Protein AF-A0A9P3ZMA7-F1 (afdb_monomer_lite)

Radius of gyration: 14.2 Å; chains: 1; bounding box: 25×23×33 Å

Foldseek 3Di:
DDDDPVVVVVVVVVVVVVVVVVVVCCVVVNDPDPVCVCVVDVPPD

Structure (mmCIF, N/CA/C/O backbone):
data_AF-A0A9P3ZMA7-F1
#
_entry.id   AF-A0A9P3ZMA7-F1
#
loop_
_atom_site.group_PDB
_atom_site.id
_atom_site.type_symbol
_atom_site.label_atom_id
_atom_site.label_alt_id
_atom_site.label_comp_id
_atom_site.label_asym_id
_atom_site.label_entity_id
_atom_site.label_seq_id
_atom_site.pdbx_PDB_ins_code
_atom_site.Cartn_x
_atom_site.Cartn_y
_atom_site.Cartn_z
_atom_site.occupancy
_atom_site.B_iso_or_equiv
_atom_site.auth_seq_id
_atom_site.auth_comp_id
_atom_site.auth_asym_id
_atom_site.auth_atom_id
_atom_site.pdbx_PDB_model_num
ATOM 1 N N . VAL A 1 1 ? -5.836 -9.348 20.550 1.00 59.03 1 VAL A N 1
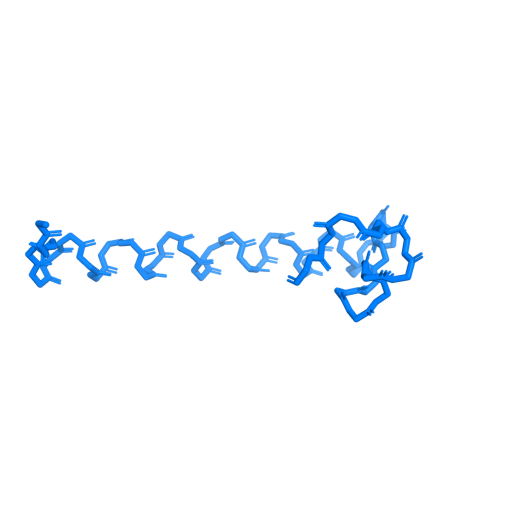ATOM 2 C CA . VAL A 1 1 ? -6.422 -8.053 20.966 1.00 59.03 1 VAL A CA 1
ATOM 3 C C . VAL A 1 1 ? -6.960 -7.396 19.707 1.00 59.03 1 VAL A C 1
ATOM 5 O O . VAL A 1 1 ? -6.194 -7.277 18.761 1.00 59.03 1 VAL A O 1
ATOM 8 N N . GLN A 1 2 ? -8.258 -7.105 19.629 1.00 73.69 2 GLN A N 1
ATOM 9 C CA . GLN A 1 2 ? -8.842 -6.350 18.512 1.00 73.69 2 GLN A CA 1
ATOM 10 C C . GLN A 1 2 ? -8.841 -4.868 18.895 1.00 73.69 2 GLN A C 1
ATOM 12 O O . GLN A 1 2 ? -9.237 -4.543 20.012 1.00 73.69 2 GLN A O 1
ATOM 17 N N . GLY A 1 3 ? -8.357 -4.002 18.001 1.00 79.69 3 GLY A N 1
ATOM 18 C CA . GLY A 1 3 ? -8.398 -2.553 18.199 1.00 79.69 3 GLY A CA 1
ATOM 19 C C . GLY A 1 3 ? -9.837 -2.045 18.260 1.00 79.69 3 GLY A C 1
ATOM 20 O O . GLY A 1 3 ? -10.749 -2.654 17.687 1.00 79.69 3 GLY A O 1
ATOM 21 N N . THR A 1 4 ? -10.0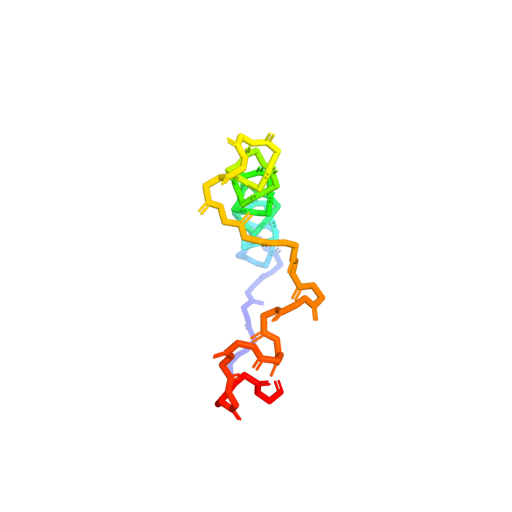42 -0.933 18.954 1.00 90.31 4 THR A N 1
ATOM 22 C CA . THR A 1 4 ? -11.337 -0.251 19.016 1.00 90.31 4 THR A CA 1
ATOM 23 C C . THR A 1 4 ? -11.757 0.258 17.630 1.00 90.31 4 THR A C 1
ATOM 25 O O . THR A 1 4 ? -10.944 0.391 16.713 1.00 90.31 4 THR A O 1
ATOM 28 N N . ALA A 1 5 ? -13.047 0.553 17.445 1.00 90.12 5 ALA A N 1
ATOM 29 C CA . ALA A 1 5 ? -13.561 1.038 16.160 1.00 90.12 5 ALA A CA 1
ATOM 30 C C . ALA A 1 5 ? -12.866 2.333 15.690 1.00 90.12 5 ALA A C 1
ATOM 32 O O . ALA A 1 5 ? -12.642 2.520 14.495 1.00 90.12 5 ALA A O 1
ATOM 33 N N . GLU A 1 6 ? -12.492 3.203 16.627 1.00 91.12 6 GLU A N 1
ATOM 34 C CA . GLU A 1 6 ? -11.832 4.478 16.346 1.00 91.12 6 GLU A CA 1
ATOM 35 C C . GLU A 1 6 ? -10.350 4.308 15.987 1.00 91.12 6 GLU A C 1
ATOM 37 O O . GLU A 1 6 ? -9.866 4.921 15.030 1.00 91.12 6 GLU A O 1
ATOM 42 N N . GLU A 1 7 ? -9.647 3.395 16.662 1.00 90.88 7 GLU A N 1
ATOM 43 C CA . GLU A 1 7 ? -8.283 3.002 16.288 1.00 90.88 7 GLU A CA 1
ATOM 44 C C . GLU A 1 7 ? -8.250 2.366 14.896 1.00 90.88 7 GLU A C 1
ATOM 46 O O . GLU A 1 7 ? -7.416 2.741 14.075 1.00 90.88 7 GLU A O 1
ATOM 51 N N . ASN A 1 8 ? -9.194 1.473 14.579 1.00 90.31 8 ASN A N 1
ATOM 52 C CA . ASN A 1 8 ? -9.274 0.851 13.254 1.00 90.31 8 ASN A CA 1
ATOM 53 C C . ASN A 1 8 ? -9.579 1.879 12.153 1.00 90.31 8 ASN A C 1
ATOM 55 O O . ASN A 1 8 ? -9.023 1.791 11.059 1.00 90.31 8 ASN A O 1
ATOM 59 N N . LYS A 1 9 ? -10.424 2.880 12.436 1.00 91.81 9 LYS A N 1
ATOM 60 C CA . LYS A 1 9 ? -10.706 3.978 11.498 1.00 91.81 9 LYS A CA 1
ATOM 61 C C . LYS A 1 9 ? -9.463 4.834 11.247 1.00 91.81 9 LYS A C 1
ATOM 63 O O . LYS A 1 9 ? -9.174 5.179 10.104 1.00 91.81 9 LYS A O 1
ATOM 68 N N . THR A 1 10 ? -8.717 5.146 12.303 1.00 91.69 10 THR A N 1
ATOM 69 C CA . THR A 1 10 ? -7.466 5.911 12.207 1.00 91.69 10 THR A CA 1
ATOM 70 C C . THR A 1 10 ? -6.392 5.121 11.459 1.00 91.69 10 THR A C 1
ATOM 72 O O . THR A 1 10 ? -5.695 5.672 10.607 1.00 91.69 10 THR A O 1
ATOM 75 N N . LEU A 1 11 ? -6.305 3.813 11.711 1.00 92.50 11 LEU A N 1
ATOM 76 C CA . LEU A 1 11 ? -5.407 2.901 11.008 1.00 92.50 11 LEU A CA 1
ATOM 77 C C . LEU A 1 11 ? -5.735 2.827 9.511 1.00 92.50 11 LEU A C 1
ATOM 79 O O . LEU A 1 11 ? -4.827 2.919 8.689 1.00 92.50 11 LEU A O 1
ATOM 83 N N . ALA A 1 12 ? -7.017 2.721 9.152 1.00 91.44 12 ALA A N 1
ATOM 84 C CA . ALA A 1 12 ? -7.454 2.731 7.758 1.00 91.44 12 ALA A CA 1
ATOM 85 C C . ALA A 1 12 ? -7.095 4.054 7.060 1.00 91.44 12 ALA A C 1
ATOM 87 O O . ALA A 1 12 ? -6.511 4.037 5.979 1.00 91.44 12 ALA A O 1
ATOM 88 N N . ALA A 1 13 ? -7.349 5.196 7.709 1.00 93.44 13 ALA A N 1
ATOM 89 C CA . ALA A 1 13 ? -6.986 6.507 7.167 1.00 93.44 13 ALA A CA 1
ATOM 90 C C . ALA A 1 13 ? -5.464 6.662 6.977 1.00 93.44 13 ALA A C 1
ATOM 92 O O . ALA A 1 13 ? -5.008 7.186 5.959 1.00 93.44 13 ALA A O 1
ATOM 93 N N . SER A 1 14 ? -4.666 6.172 7.932 1.00 94.62 14 SER A N 1
ATOM 94 C CA . SER A 1 14 ? -3.204 6.151 7.815 1.00 94.62 14 SER A CA 1
ATOM 95 C C . SER A 1 14 ? -2.744 5.267 6.653 1.00 94.62 14 SER A C 1
ATOM 97 O O . SER A 1 14 ? -1.891 5.679 5.866 1.00 94.62 14 SER A O 1
ATOM 99 N N . TYR A 1 15 ? -3.346 4.089 6.490 1.00 94.31 15 TYR A N 1
ATOM 100 C CA . TYR A 1 15 ? -3.036 3.179 5.392 1.00 94.31 15 TYR A CA 1
ATOM 101 C C . TYR A 1 15 ? -3.362 3.781 4.018 1.00 94.31 15 TYR A C 1
ATOM 103 O O . TYR A 1 15 ? -2.547 3.688 3.098 1.00 94.31 15 TYR A O 1
ATOM 111 N N . GLU A 1 16 ? -4.510 4.449 3.876 1.00 94.25 16 GLU A N 1
ATOM 112 C CA . GLU A 1 16 ? -4.883 5.140 2.635 1.00 94.25 16 GLU A CA 1
ATOM 113 C C . GLU A 1 16 ? -3.886 6.242 2.267 1.00 94.25 16 GLU A C 1
ATOM 115 O O . GLU A 1 16 ? -3.510 6.377 1.100 1.00 94.25 16 GLU A O 1
ATOM 120 N N . HIS A 1 17 ? -3.424 7.014 3.254 1.00 94.31 17 HIS A N 1
ATOM 121 C CA . HIS A 1 17 ? -2.401 8.032 3.032 1.00 94.31 17 HIS A CA 1
ATOM 122 C C . HIS A 1 17 ? -1.090 7.415 2.517 1.00 94.31 17 HIS A C 1
ATOM 124 O O . HIS A 1 17 ? -0.518 7.905 1.543 1.00 94.31 17 HIS A O 1
ATOM 130 N N . LEU A 1 18 ? -0.647 6.305 3.117 1.00 94.56 18 LEU A N 1
ATOM 131 C CA . LEU A 1 18 ? 0.553 5.588 2.675 1.00 94.56 18 LEU A CA 1
ATOM 132 C C . LEU A 1 18 ? 0.403 5.009 1.262 1.00 94.56 18 LEU A C 1
ATOM 134 O O . LEU A 1 18 ? 1.356 5.054 0.485 1.00 94.56 18 LEU A O 1
ATOM 138 N N . CYS A 1 19 ? -0.781 4.501 0.908 1.00 93.31 19 CY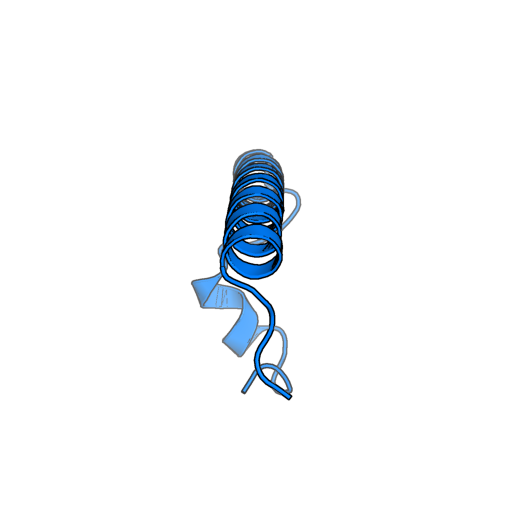S A N 1
ATOM 139 C CA . CYS A 1 19 ? -1.047 4.005 -0.443 1.00 93.31 19 CYS A CA 1
ATOM 140 C C . CYS A 1 19 ? -0.928 5.118 -1.485 1.00 93.31 19 CYS A C 1
ATOM 142 O O . CYS A 1 19 ? -0.259 4.921 -2.495 1.00 93.31 19 CYS A O 1
ATOM 144 N N . LYS A 1 20 ? -1.486 6.303 -1.210 1.00 93.44 20 LYS A N 1
ATOM 145 C CA . LYS A 1 20 ? -1.347 7.463 -2.105 1.00 93.44 20 LYS A CA 1
ATOM 146 C C . LYS A 1 20 ? 0.112 7.858 -2.300 1.00 93.44 20 LYS A C 1
ATOM 148 O O . LYS A 1 20 ? 0.540 8.027 -3.434 1.00 93.44 20 LYS A O 1
ATOM 153 N N . LEU A 1 21 ? 0.885 7.933 -1.216 1.00 93.69 21 LEU A N 1
ATOM 154 C CA . LEU A 1 21 ? 2.304 8.283 -1.295 1.00 93.69 21 LEU A CA 1
ATOM 155 C C . LEU A 1 21 ? 3.102 7.246 -2.096 1.00 93.69 21 LEU A C 1
ATOM 157 O O . LEU A 1 21 ? 3.941 7.609 -2.917 1.00 93.69 21 LEU A O 1
ATOM 161 N N . ARG A 1 22 ? 2.817 5.952 -1.913 1.00 93.88 22 ARG A N 1
ATOM 162 C CA . ARG A 1 22 ? 3.400 4.891 -2.745 1.00 93.88 22 ARG A CA 1
ATOM 163 C C . ARG A 1 22 ? 3.065 5.106 -4.222 1.00 93.88 22 ARG A C 1
ATOM 165 O O . ARG A 1 22 ? 3.965 5.038 -5.054 1.00 93.88 22 ARG A O 1
ATOM 172 N N . ASP A 1 23 ? 1.801 5.357 -4.543 1.00 92.56 23 ASP A N 1
ATOM 173 C CA . ASP A 1 23 ? 1.340 5.493 -5.926 1.00 92.56 23 ASP A CA 1
ATOM 174 C C . ASP A 1 23 ? 1.927 6.746 -6.602 1.00 92.56 23 ASP A C 1
ATOM 176 O O . ASP A 1 23 ? 2.313 6.689 -7.768 1.00 92.56 23 ASP A O 1
ATOM 180 N N . GLU A 1 24 ? 2.093 7.848 -5.864 1.00 94.44 24 GLU A N 1
ATOM 181 C CA . GLU A 1 24 ? 2.799 9.047 -6.339 1.00 94.44 24 GLU A CA 1
ATOM 182 C C . GLU A 1 24 ? 4.262 8.743 -6.685 1.00 94.44 24 GLU A C 1
ATOM 184 O O . GLU A 1 24 ? 4.734 9.101 -7.764 1.00 94.44 24 GLU A O 1
ATOM 189 N N . VAL A 1 25 ? 4.977 8.026 -5.813 1.00 93.75 25 VAL A N 1
ATOM 190 C CA . VAL A 1 25 ? 6.383 7.656 -6.040 1.00 93.75 25 VAL A CA 1
ATOM 191 C C . VAL A 1 25 ? 6.529 6.669 -7.209 1.00 93.75 25 VAL A C 1
ATOM 193 O O . VAL A 1 25 ? 7.501 6.754 -7.968 1.00 93.75 25 VAL A O 1
ATOM 196 N N . ILE A 1 26 ? 5.552 5.775 -7.401 1.00 92.75 26 ILE A N 1
ATOM 197 C CA . ILE A 1 26 ? 5.466 4.911 -8.590 1.00 92.75 26 ILE A CA 1
ATOM 198 C C . ILE A 1 26 ? 5.230 5.757 -9.845 1.00 92.75 26 ILE A C 1
ATOM 200 O O . ILE A 1 26 ? 5.918 5.576 -10.848 1.00 92.75 26 ILE A O 1
ATOM 204 N N . SER A 1 27 ? 4.317 6.731 -9.790 1.00 92.56 27 SER A N 1
ATOM 205 C CA . SER A 1 27 ? 4.037 7.631 -10.915 1.00 92.56 27 SER A CA 1
ATOM 206 C C . SER A 1 27 ? 5.234 8.507 -11.290 1.00 92.56 27 SER A C 1
ATOM 208 O O . SER A 1 27 ? 5.366 8.887 -12.452 1.00 92.56 27 SER A O 1
ATOM 210 N N . MET A 1 28 ? 6.106 8.832 -10.333 1.00 93.12 28 MET A N 1
ATOM 211 C CA . MET A 1 28 ? 7.368 9.537 -10.584 1.00 93.12 28 MET A CA 1
ATOM 212 C C . MET A 1 28 ? 8.457 8.625 -11.177 1.00 93.12 28 MET A C 1
ATOM 214 O O . MET A 1 28 ? 9.534 9.110 -11.518 1.00 93.12 28 MET A O 1
ATOM 218 N N . GLY A 1 29 ? 8.200 7.318 -11.305 1.00 89.06 29 GLY A N 1
ATOM 219 C CA . GLY A 1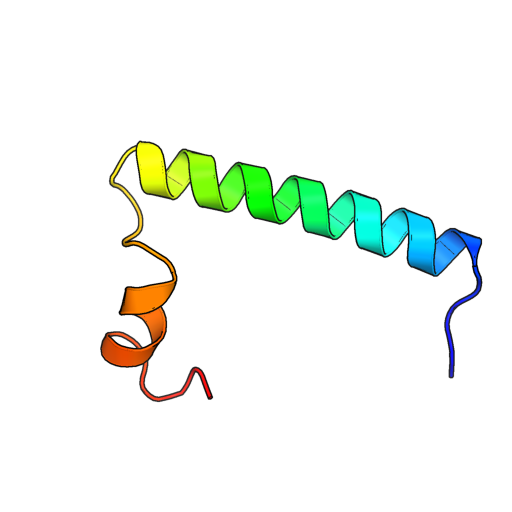 29 ? 9.129 6.342 -11.878 1.00 89.06 29 GLY A CA 1
ATOM 220 C C . GLY A 1 29 ? 10.294 5.967 -10.961 1.00 89.06 29 GLY A C 1
ATOM 221 O O . GLY A 1 29 ? 11.269 5.381 -11.426 1.00 89.06 29 GLY A O 1
ATOM 222 N N . ILE A 1 30 ? 10.219 6.307 -9.670 1.00 91.31 30 ILE A N 1
ATOM 223 C CA . ILE A 1 30 ? 11.272 5.989 -8.691 1.00 91.31 30 ILE A CA 1
ATOM 224 C C . ILE A 1 30 ? 11.152 4.529 -8.238 1.00 91.31 30 ILE A C 1
ATOM 226 O O . ILE A 1 30 ? 12.160 3.852 -8.043 1.00 91.31 30 ILE A O 1
ATOM 230 N N . ILE A 1 31 ? 9.917 4.046 -8.063 1.00 90.25 31 ILE A N 1
ATOM 231 C CA . ILE A 1 31 ? 9.610 2.681 -7.622 1.00 90.25 31 ILE A CA 1
ATOM 232 C C . ILE A 1 31 ? 8.768 1.986 -8.706 1.00 90.25 31 ILE A C 1
ATOM 234 O O . ILE A 1 31 ? 7.879 2.619 -9.274 1.00 90.25 31 ILE A O 1
ATOM 238 N N . PRO A 1 32 ? 9.015 0.700 -9.009 1.00 89.06 32 PRO A N 1
ATOM 239 C CA . PRO A 1 32 ? 8.216 -0.053 -9.974 1.00 89.06 32 PRO A CA 1
ATOM 240 C C . PRO A 1 32 ? 6.78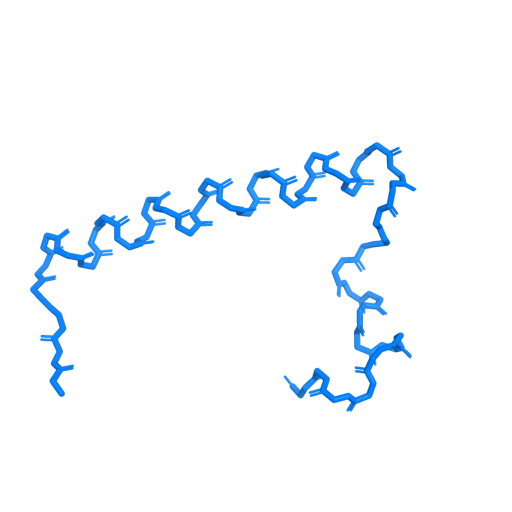2 -0.320 -9.474 1.00 89.06 32 PRO A C 1
ATOM 242 O O . PRO A 1 32 ? 6.522 -0.233 -8.269 1.00 89.06 32 PRO A O 1
ATOM 245 N N . PRO A 1 33 ? 5.840 -0.680 -10.365 1.00 90.31 33 PRO A N 1
ATOM 246 C CA . PRO A 1 33 ? 4.479 -1.064 -9.993 1.00 90.31 33 PRO A CA 1
ATOM 247 C C . PRO A 1 33 ? 4.445 -2.181 -8.943 1.00 90.31 33 PRO A C 1
ATOM 249 O O . PRO A 1 33 ? 5.266 -3.095 -8.972 1.00 90.31 33 PRO A O 1
ATOM 252 N N . VAL A 1 34 ? 3.459 -2.144 -8.040 1.00 87.62 34 VAL A N 1
ATOM 253 C CA . VAL A 1 34 ? 3.339 -3.102 -6.918 1.00 87.62 34 VAL A CA 1
ATOM 254 C C . VAL A 1 34 ? 3.287 -4.560 -7.385 1.00 87.62 34 VAL A C 1
ATOM 256 O O . VAL A 1 34 ? 3.842 -5.438 -6.728 1.00 87.62 34 VAL A O 1
ATOM 259 N N . GLU A 1 35 ? 2.683 -4.818 -8.544 1.00 87.38 35 GLU A N 1
ATOM 260 C CA . GLU A 1 35 ? 2.604 -6.155 -9.149 1.00 87.38 35 GLU A CA 1
ATOM 261 C C . GLU A 1 35 ? 3.988 -6.763 -9.436 1.00 87.38 35 GLU A C 1
ATOM 263 O O . GLU A 1 35 ? 4.183 -7.974 -9.337 1.00 87.38 35 GLU A O 1
ATOM 268 N N . GLU A 1 36 ? 4.981 -5.921 -9.724 1.00 88.25 36 GLU A N 1
ATOM 269 C CA . GLU A 1 36 ? 6.357 -6.342 -10.004 1.00 88.25 36 GLU A CA 1
ATOM 270 C C . GLU A 1 36 ? 7.172 -6.551 -8.723 1.00 88.25 36 GLU A C 1
ATOM 272 O O . GLU A 1 36 ? 8.268 -7.106 -8.746 1.00 88.25 36 GLU A O 1
ATOM 277 N N . TRP A 1 37 ? 6.660 -6.164 -7.555 1.00 89.31 37 TRP A N 1
ATOM 278 C CA . TRP A 1 37 ? 7.439 -6.286 -6.323 1.00 89.31 37 TRP A CA 1
ATOM 279 C C . TRP A 1 37 ? 7.679 -7.745 -5.946 1.00 89.31 37 TRP A C 1
ATOM 281 O O . TRP A 1 37 ? 8.737 -8.075 -5.414 1.00 89.31 37 TRP A O 1
ATOM 291 N N . ARG A 1 38 ? 6.729 -8.632 -6.262 1.00 86.00 38 ARG A N 1
ATOM 292 C CA . ARG A 1 38 ? 6.857 -10.077 -6.022 1.00 86.00 38 ARG A CA 1
ATOM 293 C C . ARG A 1 38 ? 7.951 -10.719 -6.873 1.00 86.00 38 ARG A C 1
ATOM 295 O O . ARG A 1 38 ? 8.575 -11.675 -6.421 1.00 86.00 38 ARG A O 1
ATOM 302 N N . SER A 1 39 ? 8.194 -10.209 -8.082 1.00 86.56 39 SER A N 1
ATOM 303 C CA . SER A 1 39 ? 9.286 -10.696 -8.933 1.00 86.56 39 SER A CA 1
ATOM 304 C C . SER A 1 39 ? 10.639 -10.118 -8.512 1.00 86.56 39 SER A C 1
ATOM 306 O O . SER A 1 39 ? 11.654 -10.799 -8.642 1.00 86.56 39 SER A O 1
ATOM 308 N N . LEU A 1 40 ? 10.657 -8.899 -7.962 1.00 86.50 40 LEU A N 1
ATOM 309 C CA . LEU A 1 40 ? 11.871 -8.229 -7.482 1.00 86.50 40 LEU A CA 1
ATOM 310 C C . LEU A 1 40 ? 12.318 -8.697 -6.094 1.00 86.50 40 LEU A C 1
ATOM 312 O O . LEU A 1 40 ? 13.515 -8.732 -5.811 1.00 86.50 40 LEU A O 1
ATOM 316 N N . ASN A 1 41 ? 11.374 -9.050 -5.221 1.00 86.25 41 ASN A N 1
ATOM 317 C CA . ASN A 1 41 ? 11.663 -9.516 -3.875 1.00 86.25 41 ASN A CA 1
ATOM 318 C C . ASN A 1 41 ? 10.960 -10.855 -3.591 1.00 86.25 41 ASN A C 1
ATOM 320 O O . ASN A 1 41 ? 9.779 -10.869 -3.234 1.00 86.25 41 ASN A O 1
ATOM 324 N N . PRO A 1 42 ? 11.696 -11.980 -3.642 1.00 84.62 42 PRO A N 1
ATOM 325 C CA . PRO A 1 42 ? 11.138 -13.312 -3.407 1.00 84.62 42 PRO A CA 1
ATOM 326 C C . PRO A 1 42 ? 10.658 -13.540 -1.961 1.00 84.62 42 PRO A C 1
ATOM 328 O O . PRO A 1 42 ? 10.028 -14.558 -1.675 1.00 84.62 42 PRO A O 1
ATOM 331 N N . HIS A 1 43 ? 10.939 -12.618 -1.034 1.00 87.44 43 HIS A N 1
ATOM 332 C CA . HIS A 1 43 ? 10.446 -12.673 0.345 1.00 87.44 43 HIS A CA 1
ATOM 333 C C . HIS A 1 43 ? 9.086 -11.993 0.540 1.00 87.44 43 HIS A 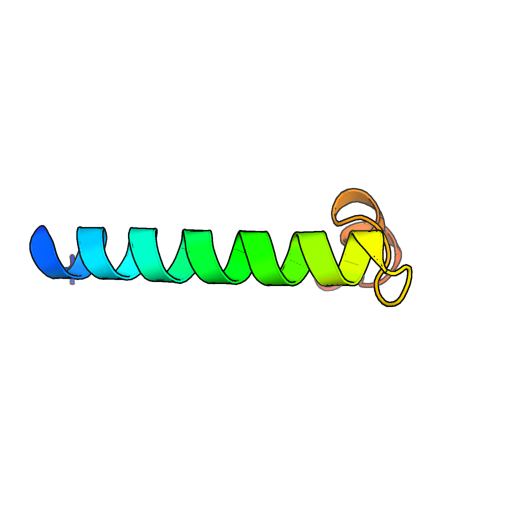C 1
ATOM 335 O O . HIS A 1 43 ? 8.483 -12.153 1.605 1.00 87.44 43 HIS A O 1
ATOM 341 N N . LEU A 1 44 ? 8.580 -11.270 -0.464 1.00 81.06 44 LEU A N 1
ATOM 342 C CA . LEU A 1 44 ? 7.216 -10.746 -0.463 1.00 81.06 44 LEU A CA 1
ATOM 343 C C . LEU A 1 44 ? 6.243 -11.878 -0.821 1.00 81.06 44 LEU A C 1
ATOM 345 O O . LEU A 1 44 ? 5.909 -12.104 -1.986 1.00 81.06 44 LEU A O 1
ATOM 349 N N . LYS A 1 45 ? 5.850 -12.632 0.212 1.00 66.06 45 LYS A N 1
ATOM 350 C CA . LYS A 1 45 ? 4.847 -13.701 0.129 1.00 66.06 45 LYS A CA 1
ATOM 351 C C . LYS A 1 45 ? 3.434 -13.163 -0.052 1.00 66.06 45 LYS A C 1
ATOM 353 O O . LYS A 1 45 ? 3.105 -12.080 0.468 1.00 66.06 45 LYS A O 1
#

pLDDT: mean 88.86, std 7.11, range [59.03, 94.62]

Sequence (45 aa):
VQGTAEENKTLAASYEHLCKLRDEVISMGIIPPVEEWRSLNPHLK

Secondary structure (DSSP, 8-state):
-PPPHHHHHHHHHHHHHHHHHHHHHHHTTSS--HHHHHHH-TT--